Protein AF-A0A4S0JYZ8-F1 (afdb_monomer)

pLDDT: mean 95.12, std 3.18, range [72.81, 98.31]

Radius of gyration: 18.12 Å; Cα contacts (8 Å, |Δi|>4): 168; chains: 1; bounding box: 39×25×51 Å

Secondary structure (DSSP, 8-state):
--HHHHHHHHHHHHTT--EEEEEETTT--EEEEETT----HHHHHHHHHHHHH---EEEEETTEEEEEEEEPPPP-EEEES-SHHHHHHHHHHHHTT--EEEE---

Mean predicted aligned error: 3.91 Å

Sequence (106 aa):
MDPYALKMLNAERRARRAAILVTDVGDGRDRVVREGDNVAGDLGVAIAKAFRSGISGSVEAEGRTFFLNAHLPRPRLVVIGAVHISQALAPMARIAGYPVEIIDPR

Solvent-accessible surface area (backbone atoms only — not comparable to full-atom values): 6226 Å² total; per-residue (Å²): 133,59,72,66,50,53,51,52,52,52,51,34,56,74,70,54,37,46,36,30,44,40,29,38,68,86,81,65,53,69,45,72,46,50,78,86,62,90,54,74,69,62,50,24,56,52,50,55,48,28,68,74,69,54,54,58,48,78,45,80,31,96,93,40,50,31,36,38,46,47,45,65,54,80,72,67,45,78,41,81,48,83,44,75,66,48,64,62,45,51,60,55,36,49,75,73,70,31,58,72,48,77,47,56,98,122

Structure (mmCIF, N/CA/C/O backbone):
data_AF-A0A4S0JYZ8-F1
#
_entry.id   AF-A0A4S0JYZ8-F1
#
loop_
_atom_site.group_PDB
_atom_site.id
_atom_site.type_symbol
_atom_site.label_atom_id
_atom_site.label_alt_id
_atom_site.label_comp_id
_atom_site.label_asym_id
_atom_site.label_entity_id
_atom_site.label_seq_id
_atom_site.pdbx_PDB_ins_code
_atom_site.Cartn_x
_atom_site.Cartn_y
_atom_site.Cartn_z
_atom_site.occupancy
_atom_site.B_iso_or_equiv
_atom_site.auth_seq_id
_atom_site.auth_comp_id
_atom_site.auth_asym_id
_atom_site.auth_atom_id
_atom_site.pdbx_PDB_model_num
ATOM 1 N N . MET A 1 1 ? -2.868 -5.339 18.424 1.00 72.81 1 MET A N 1
ATOM 2 C CA . MET A 1 1 ? -3.212 -5.998 17.155 1.00 72.81 1 MET A CA 1
ATOM 3 C C . MET A 1 1 ? -3.646 -7.415 17.415 1.00 72.81 1 MET A C 1
ATOM 5 O O . MET A 1 1 ? -2.857 -8.192 17.946 1.00 72.81 1 MET A O 1
ATOM 9 N N . ASP A 1 2 ? -4.895 -7.719 17.081 1.00 85.94 2 ASP A N 1
ATOM 10 C CA . ASP A 1 2 ? -5.447 -9.072 17.148 1.00 85.94 2 ASP A CA 1
ATOM 11 C C . ASP A 1 2 ? -4.640 -10.037 16.238 1.00 85.94 2 ASP A C 1
ATOM 13 O O . ASP A 1 2 ? -4.362 -9.703 15.076 1.00 85.94 2 ASP A O 1
ATOM 17 N N . PRO A 1 3 ? -4.228 -11.233 16.720 1.00 90.56 3 PRO A N 1
ATOM 18 C CA . PRO A 1 3 ? -3.547 -12.240 15.903 1.00 90.56 3 PRO A CA 1
ATOM 19 C C . PRO A 1 3 ? -4.263 -12.599 14.594 1.00 90.56 3 PRO A C 1
ATOM 21 O O . PRO A 1 3 ? -3.594 -12.956 13.616 1.00 90.56 3 PRO A O 1
ATOM 24 N N . TYR A 1 4 ? -5.597 -12.525 14.548 1.00 92.00 4 TYR A N 1
ATOM 25 C CA . TYR A 1 4 ? -6.351 -12.770 13.318 1.00 92.00 4 TYR A CA 1
ATOM 26 C C . TYR A 1 4 ? -6.130 -11.653 12.287 1.00 92.00 4 TYR A C 1
ATOM 28 O O . TYR A 1 4 ? -5.750 -11.941 11.146 1.00 92.00 4 TYR A O 1
ATOM 36 N N . ALA A 1 5 ? -6.239 -10.388 12.704 1.00 92.50 5 ALA A N 1
ATOM 37 C CA . ALA A 1 5 ? -5.932 -9.227 11.864 1.00 92.50 5 ALA A CA 1
ATOM 38 C C . ALA A 1 5 ? -4.490 -9.275 11.325 1.00 92.50 5 ALA A C 1
ATOM 40 O O . ALA A 1 5 ? -4.258 -9.054 10.134 1.00 92.50 5 ALA A O 1
ATOM 41 N N . LEU A 1 6 ? -3.518 -9.662 12.162 1.00 94.12 6 LEU A N 1
ATOM 42 C CA . LEU A 1 6 ? -2.122 -9.815 11.740 1.00 94.12 6 LEU A CA 1
ATOM 43 C C . LEU A 1 6 ? -1.948 -10.898 10.660 1.00 94.12 6 LEU A C 1
ATOM 45 O O . LEU A 1 6 ? -1.200 -10.706 9.695 1.00 94.12 6 LEU A O 1
ATOM 49 N N . LYS A 1 7 ? -2.626 -12.045 10.798 1.00 96.31 7 LYS A N 1
ATOM 50 C CA . LYS A 1 7 ? -2.601 -13.117 9.787 1.00 96.31 7 LYS A CA 1
ATOM 51 C C . LYS A 1 7 ? -3.198 -12.648 8.463 1.00 96.31 7 LYS A C 1
ATOM 53 O O . LYS A 1 7 ? -2.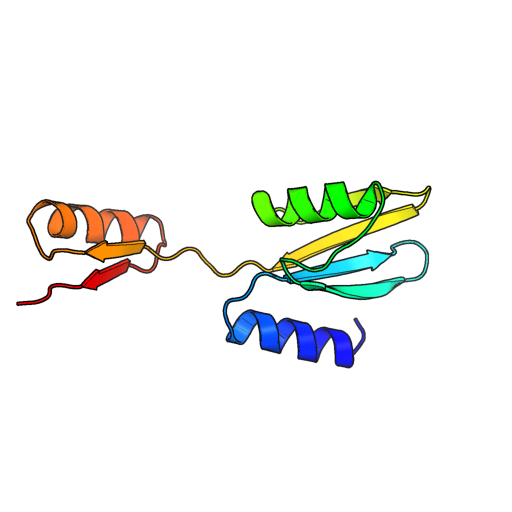580 -12.884 7.423 1.00 96.31 7 LYS A O 1
ATOM 58 N N . MET A 1 8 ? -4.341 -11.960 8.500 1.00 95.56 8 MET A N 1
ATOM 59 C CA . MET A 1 8 ? -4.962 -11.382 7.3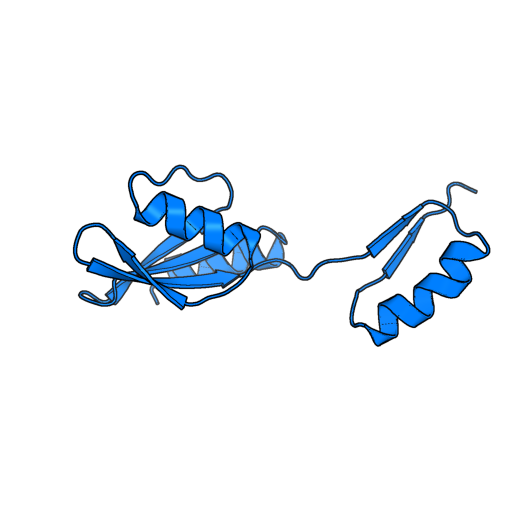05 1.00 95.56 8 MET A CA 1
ATOM 60 C C . MET A 1 8 ? -4.025 -10.388 6.623 1.00 95.56 8 MET A C 1
ATOM 62 O O . MET A 1 8 ? -3.732 -10.536 5.439 1.00 95.56 8 MET A O 1
ATOM 66 N N . LEU A 1 9 ? -3.477 -9.434 7.377 1.00 96.19 9 LEU A N 1
ATOM 67 C CA . LEU A 1 9 ? -2.581 -8.418 6.836 1.00 96.19 9 LEU A CA 1
ATOM 68 C C . LEU A 1 9 ? -1.339 -9.038 6.180 1.00 96.19 9 LEU A C 1
ATOM 70 O O . LEU A 1 9 ? -0.932 -8.641 5.089 1.00 96.19 9 LEU A O 1
ATOM 74 N N . ASN A 1 10 ? -0.744 -10.052 6.811 1.00 96.31 10 ASN A N 1
ATOM 75 C CA . ASN A 1 10 ? 0.397 -10.761 6.236 1.00 96.31 10 ASN A CA 1
ATOM 76 C C . ASN A 1 10 ? 0.030 -11.554 4.972 1.00 96.31 10 ASN A C 1
ATOM 78 O O . ASN A 1 10 ? 0.862 -11.655 4.068 1.00 96.31 10 ASN A O 1
ATOM 82 N N . ALA A 1 11 ? -1.188 -12.095 4.880 1.00 96.88 11 ALA A N 1
ATOM 83 C CA . ALA A 1 11 ? -1.674 -12.735 3.661 1.00 96.88 11 ALA A CA 1
ATOM 84 C C . ALA A 1 11 ? -1.799 -11.723 2.508 1.00 96.88 11 ALA A C 1
ATOM 86 O O . ALA A 1 11 ? -1.300 -11.995 1.415 1.00 96.88 11 ALA A O 1
ATOM 87 N N . GLU A 1 12 ? -2.360 -10.535 2.759 1.00 97.12 12 GLU A N 1
ATOM 88 C CA . GLU A 1 12 ? -2.457 -9.469 1.748 1.00 97.12 12 GLU A CA 1
ATOM 89 C C . GLU A 1 12 ? -1.072 -8.978 1.297 1.00 97.12 12 GLU A C 1
ATOM 91 O O . GLU A 1 12 ? -0.799 -8.891 0.097 1.00 97.12 12 GLU A O 1
ATOM 96 N N . ARG A 1 13 ? -0.140 -8.774 2.243 1.00 95.06 13 ARG A N 1
ATOM 97 C CA . ARG A 1 13 ? 1.249 -8.377 1.943 1.00 95.06 13 ARG A CA 1
ATOM 98 C C . ARG A 1 13 ? 1.966 -9.390 1.054 1.00 95.06 13 ARG A C 1
ATOM 100 O O . AR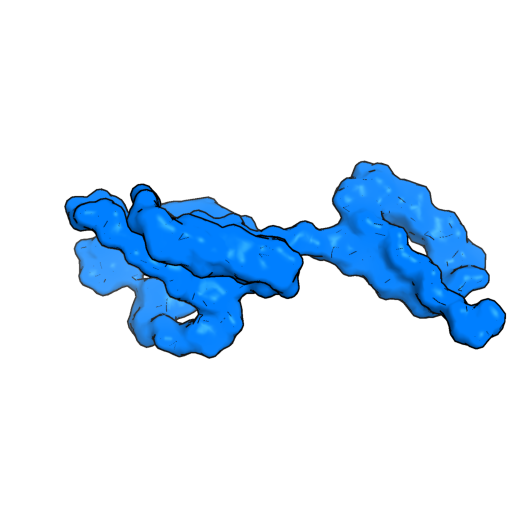G A 1 13 ? 2.631 -8.998 0.096 1.00 95.06 13 ARG A O 1
ATOM 107 N N . ARG A 1 14 ? 1.836 -10.688 1.353 1.00 95.81 14 ARG A N 1
ATOM 108 C CA . ARG A 1 14 ? 2.427 -11.766 0.537 1.00 95.81 14 ARG A CA 1
ATOM 109 C C . ARG A 1 14 ? 1.811 -11.825 -0.855 1.00 95.81 14 ARG A C 1
ATOM 111 O O . ARG A 1 14 ? 2.534 -12.021 -1.825 1.00 95.81 14 ARG A O 1
ATOM 118 N N . ALA A 1 15 ? 0.505 -11.598 -0.952 1.00 96.31 15 ALA A N 1
ATOM 119 C CA . ALA A 1 15 ? -0.210 -11.544 -2.219 1.00 96.31 15 ALA A CA 1
ATOM 120 C C . ALA A 1 15 ? -0.021 -10.223 -2.989 1.00 96.31 15 ALA A C 1
ATOM 122 O O . ALA A 1 15 ? -0.607 -10.059 -4.055 1.00 96.31 15 ALA A O 1
ATOM 123 N N . ARG A 1 16 ? 0.788 -9.286 -2.468 1.00 94.69 16 ARG A N 1
ATOM 124 C CA . ARG A 1 16 ? 1.004 -7.947 -3.035 1.00 94.69 16 ARG A CA 1
ATOM 125 C C . ARG A 1 16 ? -0.299 -7.167 -3.262 1.00 94.69 16 ARG A C 1
ATOM 127 O O . ARG A 1 16 ? -0.389 -6.412 -4.226 1.00 94.69 16 ARG A O 1
ATOM 134 N N . ARG A 1 17 ? -1.286 -7.327 -2.380 1.00 96.12 17 ARG A N 1
ATOM 135 C CA . ARG A 1 17 ? -2.530 -6.547 -2.400 1.00 96.12 17 ARG A CA 1
ATOM 136 C C . ARG A 1 17 ? -2.478 -5.457 -1.341 1.00 96.12 17 ARG A C 1
ATOM 138 O O . ARG A 1 17 ? -1.944 -5.683 -0.254 1.00 96.12 17 ARG A O 1
ATOM 145 N N . ALA A 1 18 ? -2.984 -4.275 -1.679 1.00 96.88 18 ALA A N 1
ATOM 146 C CA . ALA A 1 18 ? -3.041 -3.172 -0.737 1.00 96.88 18 ALA A CA 1
ATOM 147 C C . ALA A 1 18 ? -4.062 -3.475 0.366 1.00 96.88 18 ALA A C 1
ATOM 149 O O . ALA A 1 18 ? -5.173 -3.945 0.109 1.00 96.88 18 ALA A O 1
ATOM 150 N N . ALA A 1 19 ? -3.674 -3.188 1.604 1.00 97.81 19 ALA A N 1
ATOM 151 C CA . ALA A 1 19 ? -4.543 -3.297 2.764 1.00 97.81 19 ALA A CA 1
ATOM 152 C C . ALA A 1 19 ? -4.222 -2.183 3.762 1.00 97.81 19 ALA A C 1
ATOM 154 O O . ALA A 1 19 ? -3.078 -1.738 3.869 1.00 97.81 19 ALA A O 1
ATOM 155 N N . ILE A 1 20 ? -5.229 -1.746 4.507 1.00 98.12 20 ILE A N 1
ATOM 156 C CA . ILE A 1 20 ? -5.086 -0.776 5.590 1.00 98.12 20 ILE A CA 1
ATOM 157 C C . ILE A 1 20 ? -5.534 -1.455 6.877 1.00 98.12 20 ILE A C 1
ATOM 159 O O . ILE A 1 20 ? -6.639 -1.990 6.950 1.00 98.12 20 ILE A O 1
ATOM 163 N N . LEU A 1 21 ? -4.685 -1.431 7.901 1.00 97.56 21 LEU A N 1
ATOM 164 C CA . LEU A 1 21 ? -5.122 -1.742 9.255 1.00 97.56 21 LEU A CA 1
ATOM 165 C C . LEU A 1 21 ? -5.710 -0.466 9.856 1.00 97.56 21 LEU A C 1
ATOM 167 O O . LEU A 1 21 ? -4.998 0.519 10.049 1.00 97.56 21 LEU A O 1
ATOM 171 N N . VAL A 1 22 ? -7.011 -0.491 10.113 1.00 97.12 22 VAL A N 1
ATOM 172 C CA . VAL A 1 22 ? -7.746 0.605 10.738 1.00 97.12 22 VAL A CA 1
ATOM 173 C C . VAL A 1 22 ? -7.844 0.303 12.222 1.00 97.12 22 VAL A C 1
ATOM 175 O O . VAL A 1 22 ? -8.392 -0.735 12.588 1.00 97.12 22 VAL A O 1
ATOM 178 N N . THR A 1 23 ? -7.332 1.197 13.058 1.00 96.81 23 THR A N 1
ATOM 179 C CA . THR A 1 23 ? -7.420 1.096 14.518 1.00 96.81 23 THR A CA 1
ATOM 180 C C . THR A 1 23 ? -8.256 2.253 15.049 1.00 96.81 23 THR A C 1
ATOM 182 O O . THR A 1 23 ? -7.918 3.407 14.797 1.00 96.81 23 THR A O 1
ATOM 185 N N . ASP A 1 24 ? -9.335 1.960 15.773 1.00 95.62 24 ASP A N 1
ATOM 186 C CA . ASP A 1 24 ? -10.037 2.960 16.585 1.00 95.62 24 ASP A CA 1
ATOM 187 C C . ASP A 1 24 ? -9.140 3.286 17.786 1.00 95.62 24 ASP A C 1
ATOM 189 O O . ASP A 1 24 ? -8.769 2.404 18.563 1.00 95.62 24 ASP A O 1
ATOM 193 N N . VAL A 1 25 ? -8.714 4.542 17.902 1.00 95.69 25 VAL A N 1
ATOM 194 C CA . VAL A 1 25 ? -7.771 4.962 18.949 1.00 95.69 25 VAL A CA 1
ATOM 195 C C . VAL A 1 25 ? -8.461 5.029 20.314 1.00 95.69 25 VAL A C 1
ATOM 197 O O . VAL A 1 25 ? -7.793 4.90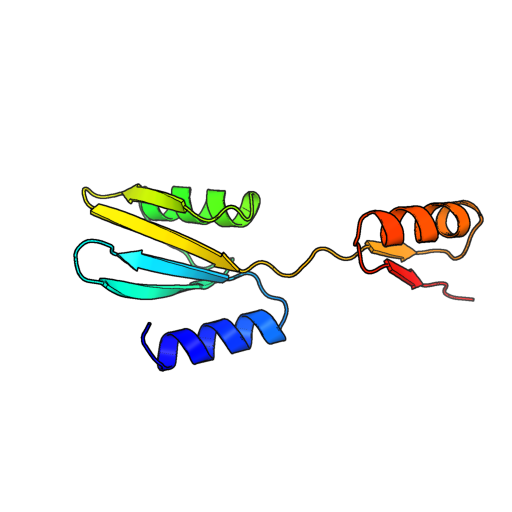6 21.338 1.00 95.69 25 VAL A O 1
ATOM 200 N N . GLY A 1 26 ? -9.788 5.190 20.342 1.00 93.56 26 GLY A N 1
ATOM 201 C CA . GLY A 1 26 ? -10.558 5.318 21.575 1.00 93.56 26 GLY A CA 1
ATOM 202 C C . GLY A 1 26 ? -10.711 4.001 22.333 1.00 93.56 26 GLY A C 1
ATOM 203 O O . GLY A 1 26 ? -10.597 3.990 23.557 1.00 93.56 26 GLY A O 1
ATOM 204 N N . ASP A 1 27 ? -10.952 2.892 21.625 1.00 92.19 27 ASP A N 1
ATOM 205 C CA . ASP A 1 27 ? -11.156 1.572 22.245 1.00 92.19 27 ASP A CA 1
ATOM 206 C C . ASP A 1 27 ? -10.117 0.506 21.850 1.00 92.19 27 ASP A C 1
ATOM 208 O O . ASP A 1 27 ? -10.132 -0.606 22.382 1.00 92.19 27 ASP A O 1
ATOM 212 N N . GLY A 1 28 ? -9.186 0.844 20.954 1.00 90.94 28 GLY A N 1
ATOM 213 C CA . GLY A 1 28 ? -8.089 -0.022 20.526 1.00 90.94 28 GLY A CA 1
ATOM 214 C C . GLY A 1 28 ? -8.504 -1.163 19.598 1.00 90.94 28 GLY A C 1
ATOM 215 O O . GLY A 1 28 ? -7.655 -1.994 19.258 1.00 90.94 28 GLY A O 1
ATOM 216 N N . ARG A 1 29 ? -9.776 -1.239 19.180 1.00 92.25 29 ARG A N 1
ATOM 217 C CA . ARG A 1 29 ? -10.222 -2.250 18.217 1.00 92.25 29 ARG A CA 1
ATOM 218 C C . ARG A 1 29 ? -9.594 -1.986 16.861 1.00 92.25 29 ARG A C 1
ATOM 220 O O . ARG A 1 29 ? -9.530 -0.848 16.396 1.00 92.25 29 ARG A O 1
ATOM 227 N N . ASP A 1 30 ? -9.179 -3.057 16.197 1.00 93.75 30 ASP A N 1
ATOM 228 C CA . ASP A 1 30 ? -8.633 -2.980 14.856 1.00 93.75 30 ASP A CA 1
ATOM 229 C C . ASP A 1 30 ? -9.315 -3.929 13.874 1.00 93.75 30 ASP A C 1
ATOM 231 O O . ASP A 1 30 ? -9.926 -4.936 14.231 1.00 93.75 30 ASP A O 1
ATOM 235 N N . ARG A 1 31 ? -9.260 -3.547 12.598 1.00 95.19 31 ARG A N 1
ATOM 236 C CA . ARG A 1 31 ? -9.723 -4.365 11.478 1.00 95.19 31 ARG A CA 1
ATOM 237 C C . ARG A 1 31 ? -8.878 -4.100 10.245 1.00 95.19 31 ARG A C 1
ATOM 239 O O . ARG A 1 31 ? -8.406 -2.985 10.025 1.00 95.19 31 ARG A O 1
ATOM 246 N N . VAL A 1 32 ? -8.719 -5.123 9.415 1.00 97.19 32 VAL A N 1
ATOM 247 C CA . VAL A 1 32 ? -8.087 -4.984 8.102 1.00 97.19 32 VAL A CA 1
ATOM 248 C C . VAL A 1 32 ? -9.158 -4.616 7.083 1.00 97.19 32 VAL A C 1
ATOM 250 O O . VAL A 1 32 ? -10.163 -5.312 6.974 1.00 97.19 32 VAL A O 1
ATOM 253 N N . VAL A 1 33 ? -8.925 -3.542 6.338 1.00 97.56 33 VAL A N 1
ATOM 254 C CA . VAL A 1 33 ? -9.727 -3.130 5.183 1.00 97.56 33 VAL A CA 1
ATOM 255 C C . VAL A 1 33 ? -8.895 -3.362 3.930 1.00 97.56 33 VAL A C 1
ATOM 257 O O . VAL A 1 33 ? -7.740 -2.931 3.859 1.00 97.56 33 VAL A O 1
ATOM 260 N N . ARG A 1 34 ? -9.452 -4.073 2.951 1.00 97.06 34 ARG A N 1
ATOM 261 C CA . ARG A 1 34 ? -8.814 -4.332 1.658 1.00 97.06 34 ARG A CA 1
ATOM 262 C C . ARG A 1 34 ? -9.182 -3.250 0.657 1.00 97.06 34 ARG A C 1
ATOM 264 O O . ARG A 1 34 ? -10.231 -2.616 0.747 1.00 97.06 34 ARG A O 1
ATOM 271 N N . GLU A 1 35 ? -8.314 -3.059 -0.325 1.00 92.50 35 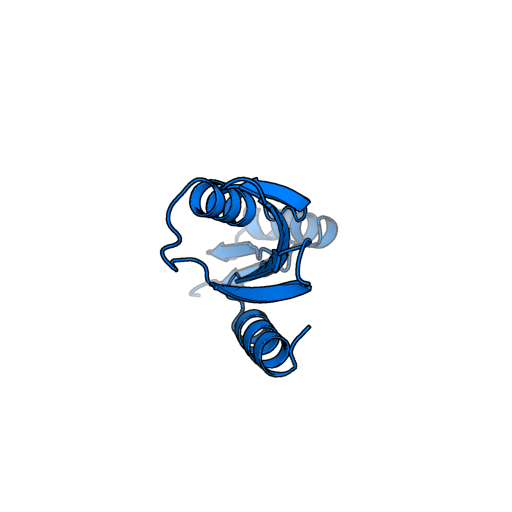GLU A N 1
ATOM 272 C CA . GLU A 1 35 ? -8.647 -2.222 -1.471 1.00 92.50 35 GLU A CA 1
ATOM 273 C C . GLU A 1 35 ? -9.856 -2.817 -2.215 1.00 92.50 35 GLU A C 1
ATOM 275 O O . GLU A 1 35 ? -9.837 -3.982 -2.611 1.00 92.50 35 GLU A O 1
ATOM 280 N N . GLY A 1 36 ? -10.921 -2.023 -2.360 1.00 90.44 36 GLY A N 1
ATOM 281 C CA . GLY A 1 36 ? -12.199 -2.449 -2.942 1.00 90.44 36 GLY A CA 1
ATOM 282 C C . GLY A 1 36 ? -13.289 -2.810 -1.925 1.00 90.44 36 GLY A C 1
ATOM 283 O O . GLY A 1 36 ? -14.451 -2.906 -2.316 1.00 90.44 36 GLY A O 1
ATOM 284 N N . ASP A 1 37 ? -12.961 -2.949 -0.635 1.00 95.06 37 ASP A N 1
ATOM 285 C CA . ASP A 1 37 ? -13.981 -3.087 0.408 1.00 95.06 37 ASP A CA 1
ATOM 286 C C . ASP A 1 37 ? -14.789 -1.787 0.522 1.00 95.06 37 ASP A C 1
ATOM 288 O O . ASP A 1 37 ? -14.233 -0.685 0.567 1.00 95.06 37 ASP A O 1
ATOM 292 N N . ASN A 1 38 ? -16.115 -1.905 0.600 1.00 93.25 38 ASN A N 1
ATOM 293 C CA . ASN A 1 38 ? -16.975 -0.742 0.766 1.00 93.25 38 ASN A CA 1
ATOM 294 C C . ASN A 1 38 ? -17.065 -0.352 2.248 1.00 93.25 38 ASN A C 1
ATOM 296 O O . ASN A 1 38 ? -17.638 -1.083 3.058 1.00 93.25 38 ASN A O 1
ATOM 300 N N . VAL A 1 39 ? -16.528 0.818 2.591 1.00 94.75 39 VAL A N 1
ATOM 301 C CA . VAL A 1 39 ? -16.685 1.446 3.908 1.00 94.75 39 VAL A CA 1
ATOM 302 C C . VAL A 1 39 ? -17.458 2.743 3.709 1.00 94.75 39 VAL A C 1
ATOM 304 O O . VAL A 1 39 ? -17.058 3.585 2.911 1.00 94.75 39 VAL A O 1
ATOM 307 N N . ALA A 1 40 ? -18.584 2.883 4.404 1.00 93.50 40 ALA A N 1
ATOM 308 C CA . ALA A 1 40 ? -19.430 4.066 4.312 1.00 93.50 40 ALA A CA 1
ATOM 309 C C . ALA A 1 40 ? -18.874 5.240 5.140 1.00 93.50 40 ALA A C 1
ATOM 311 O O . ALA A 1 40 ? -17.964 5.071 5.954 1.00 93.50 40 ALA A O 1
ATOM 312 N N . GLY A 1 41 ? -19.458 6.420 4.930 1.00 94.69 41 GLY A N 1
ATOM 313 C CA . GLY A 1 41 ? -19.188 7.611 5.734 1.00 94.69 41 GLY A CA 1
ATOM 314 C C . GLY A 1 41 ? -17.815 8.241 5.495 1.00 94.69 41 GLY A C 1
ATOM 315 O O . GLY A 1 41 ? -17.076 7.885 4.571 1.00 94.69 41 GLY A O 1
ATOM 316 N N . ASP A 1 42 ? -17.472 9.191 6.362 1.00 95.62 42 ASP A N 1
ATOM 317 C CA . ASP A 1 42 ? -16.228 9.967 6.283 1.00 95.62 42 ASP A CA 1
ATOM 318 C C . ASP A 1 42 ? -14.987 9.077 6.416 1.00 95.62 42 ASP A C 1
ATOM 320 O O . ASP A 1 42 ? -13.959 9.312 5.770 1.00 95.62 42 ASP A O 1
ATOM 324 N N . LEU A 1 43 ? -15.103 7.993 7.192 1.00 96.31 43 LEU A N 1
ATOM 325 C CA . LEU A 1 43 ? -14.042 7.005 7.339 1.00 96.31 43 LEU A CA 1
ATOM 326 C C . LEU A 1 43 ? -13.724 6.325 6.001 1.00 96.31 43 LEU A C 1
ATOM 328 O O . LEU A 1 43 ? -12.554 6.133 5.673 1.00 96.31 43 LEU A O 1
ATOM 332 N N . GLY A 1 44 ? -14.742 6.008 5.197 1.00 96.81 44 GLY A N 1
ATOM 333 C CA . GLY A 1 44 ? -14.564 5.456 3.854 1.00 96.81 44 GLY A CA 1
ATOM 334 C C . GLY A 1 44 ? -13.791 6.387 2.922 1.00 96.81 44 GLY A C 1
ATOM 335 O O . GLY A 1 44 ? -12.871 5.955 2.223 1.00 96.81 44 GLY A O 1
ATOM 336 N N . VAL A 1 45 ? -14.096 7.687 2.962 1.00 96.25 45 VAL A N 1
ATOM 337 C CA . VAL A 1 45 ? -13.391 8.711 2.172 1.00 96.25 45 VAL A CA 1
ATOM 338 C C . VAL A 1 45 ? -11.922 8.813 2.594 1.00 96.25 45 VAL A C 1
ATOM 340 O O . VAL A 1 45 ? -11.028 8.856 1.740 1.00 96.25 45 VAL A O 1
ATOM 343 N N . ALA A 1 46 ? -11.660 8.808 3.903 1.00 97.00 46 ALA A N 1
ATOM 344 C CA . ALA A 1 46 ? -10.312 8.832 4.459 1.00 97.00 46 ALA A CA 1
ATOM 345 C C . ALA A 1 46 ? -9.499 7.580 4.082 1.00 97.00 46 ALA A C 1
ATOM 347 O O . ALA A 1 46 ? -8.359 7.701 3.630 1.00 97.00 46 ALA A O 1
ATOM 348 N N . ILE A 1 47 ? -10.104 6.393 4.179 1.00 97.75 47 ILE A N 1
ATOM 349 C CA . ILE A 1 47 ? -9.508 5.117 3.755 1.00 97.75 47 ILE A CA 1
ATOM 350 C C . ILE A 1 47 ? -9.175 5.148 2.260 1.00 97.75 47 ILE A C 1
ATOM 352 O O . ILE A 1 47 ? -8.051 4.831 1.873 1.00 97.75 47 ILE A O 1
ATOM 356 N N . ALA A 1 48 ? -10.103 5.598 1.411 1.00 96.75 48 ALA A N 1
ATOM 357 C CA . ALA A 1 48 ? -9.867 5.704 -0.027 1.00 96.75 48 ALA A CA 1
ATOM 358 C C . ALA A 1 48 ? -8.714 6.671 -0.351 1.00 96.75 48 ALA A C 1
ATOM 360 O O . ALA A 1 48 ? -7.918 6.420 -1.258 1.00 96.75 48 ALA A O 1
ATOM 361 N N . LYS A 1 49 ? -8.592 7.779 0.393 1.00 96.50 49 LYS A N 1
ATOM 362 C CA . LYS A 1 49 ? -7.457 8.705 0.272 1.00 96.50 49 LYS A CA 1
ATOM 363 C C . LYS A 1 49 ? -6.141 8.038 0.679 1.00 96.50 49 LYS A C 1
ATOM 365 O O . LYS A 1 49 ? -5.162 8.188 -0.049 1.00 96.50 49 LYS A O 1
ATOM 370 N N . ALA A 1 50 ? -6.126 7.299 1.787 1.00 97.25 50 ALA A N 1
ATOM 371 C CA . ALA A 1 50 ? -4.949 6.576 2.264 1.00 97.25 50 ALA A CA 1
ATOM 372 C C . ALA A 1 50 ? -4.502 5.473 1.287 1.00 97.25 50 ALA A C 1
ATOM 374 O O . ALA A 1 50 ? -3.304 5.317 1.064 1.00 97.25 50 ALA A O 1
ATOM 375 N N . PHE A 1 51 ? -5.434 4.778 0.623 1.00 96.94 51 PHE A N 1
ATOM 376 C CA . PHE A 1 51 ? -5.096 3.842 -0.457 1.00 96.94 51 PHE A CA 1
ATOM 377 C C . PHE A 1 51 ? -4.432 4.533 -1.653 1.00 96.94 51 PHE A C 1
ATOM 379 O O . PHE A 1 51 ? -3.479 4.002 -2.209 1.00 96.94 51 PHE A O 1
ATOM 386 N N . ARG A 1 52 ? -4.877 5.735 -2.039 1.00 94.31 52 ARG A N 1
ATOM 387 C CA . ARG A 1 52 ? -4.260 6.465 -3.161 1.00 94.31 52 ARG A CA 1
ATOM 388 C C . ARG A 1 52 ? -2.887 7.040 -2.826 1.00 94.31 52 ARG A C 1
ATOM 390 O O . ARG A 1 52 ? -2.016 7.062 -3.689 1.00 94.31 52 ARG A O 1
ATOM 397 N N . SER A 1 53 ? -2.704 7.560 -1.613 1.00 94.94 53 SER A N 1
ATOM 398 C CA . SER A 1 53 ? -1.453 8.220 -1.217 1.00 94.94 53 SER A CA 1
ATOM 399 C C . SER A 1 53 ? -0.407 7.255 -0.663 1.00 94.94 53 SER A C 1
ATOM 401 O O . SER A 1 53 ? 0.783 7.556 -0.708 1.00 94.94 53 SER A O 1
ATOM 403 N N . GLY A 1 54 ? -0.840 6.127 -0.101 1.00 95.31 54 GLY A N 1
ATOM 404 C CA . GLY A 1 54 ? 0.007 5.220 0.667 1.00 95.31 54 GLY A CA 1
ATOM 405 C C . GLY A 1 54 ? 0.507 5.795 1.995 1.00 95.31 54 GLY A C 1
ATOM 406 O O . GLY A 1 54 ? 1.440 5.248 2.577 1.00 95.31 54 GLY A O 1
ATOM 407 N N . ILE A 1 55 ? -0.082 6.898 2.468 1.00 95.50 55 ILE A N 1
ATOM 408 C CA . ILE A 1 55 ? 0.346 7.595 3.686 1.00 95.50 55 ILE A CA 1
ATOM 409 C C . ILE A 1 55 ? -0.492 7.114 4.871 1.00 95.50 55 ILE A C 1
ATOM 411 O O . ILE A 1 55 ? -1.716 7.246 4.861 1.00 95.50 55 ILE A O 1
ATOM 415 N N . SER A 1 56 ? 0.183 6.606 5.903 1.00 97.75 56 SER A N 1
ATOM 416 C CA . SER A 1 56 ? -0.430 6.300 7.199 1.00 97.75 56 SER A CA 1
ATOM 417 C C . SER A 1 56 ? -0.668 7.569 8.019 1.00 97.75 56 SER A C 1
ATOM 419 O O . SER A 1 56 ? 0.117 8.516 7.946 1.00 97.75 56 SER A O 1
ATOM 421 N N . GLY A 1 57 ? -1.711 7.581 8.846 1.00 97.69 57 GLY A N 1
ATOM 422 C CA . GLY A 1 57 ? -1.990 8.718 9.722 1.00 97.69 57 GLY A CA 1
ATOM 423 C C . GLY A 1 57 ? -3.305 8.614 10.484 1.00 97.69 57 GLY A C 1
ATOM 424 O O . GLY A 1 57 ? -4.108 7.714 10.241 1.00 97.69 57 GLY A O 1
ATOM 425 N N . SER A 1 58 ? -3.512 9.551 11.408 1.00 97.69 58 SER A N 1
ATOM 426 C CA . SER A 1 58 ? -4.759 9.680 12.167 1.00 97.69 58 SER A CA 1
ATOM 427 C C . SER A 1 58 ? -5.794 10.501 11.401 1.00 97.69 58 SER A C 1
ATOM 429 O O . SER A 1 58 ? -5.451 11.497 10.761 1.00 97.69 58 SER A O 1
ATOM 431 N N . VAL A 1 59 ? -7.058 10.099 11.488 1.00 97.44 59 VAL A N 1
ATOM 432 C CA . VAL A 1 59 ? -8.203 10.780 10.879 1.00 97.44 59 VAL A CA 1
ATOM 433 C C . VAL A 1 59 ? -9.367 10.823 11.863 1.00 97.44 59 VAL A C 1
ATOM 435 O O . VAL A 1 59 ? -9.589 9.866 12.600 1.00 97.44 59 VAL A O 1
ATOM 438 N N . GLU A 1 60 ? -10.114 11.920 11.859 1.00 96.69 60 GLU A N 1
ATOM 439 C CA . GLU A 1 60 ? -11.388 12.026 12.572 1.00 96.69 60 GLU A CA 1
ATOM 440 C C . GLU A 1 60 ? -12.518 11.610 11.631 1.00 96.69 60 GLU A C 1
ATOM 442 O O . GLU A 1 60 ? -12.610 12.114 10.509 1.00 96.69 60 GLU A O 1
ATOM 447 N N . ALA A 1 61 ? -13.373 10.698 12.076 1.00 94.69 61 ALA A N 1
ATOM 448 C CA . ALA A 1 61 ? -14.576 10.300 11.360 1.00 94.69 61 ALA A CA 1
ATOM 449 C C . ALA A 1 61 ? -15.661 9.916 12.364 1.00 94.69 61 ALA A C 1
ATOM 451 O O . ALA A 1 61 ? -15.384 9.231 13.344 1.00 94.69 61 ALA A O 1
ATOM 452 N N . GLU A 1 62 ? -16.899 10.351 12.127 1.00 90.75 62 GLU A N 1
ATOM 453 C CA . GLU A 1 62 ? -18.053 9.964 12.959 1.00 90.75 62 GLU A CA 1
ATOM 454 C C . GLU A 1 62 ? -17.855 10.264 14.466 1.00 90.75 62 GLU A C 1
ATOM 456 O O . GLU A 1 62 ? -18.340 9.542 15.337 1.00 90.75 62 GLU A O 1
ATOM 461 N N . GLY A 1 63 ? -17.115 11.335 14.784 1.00 92.06 63 GLY A N 1
ATOM 462 C CA . GLY A 1 63 ? -16.803 11.732 16.163 1.00 92.06 63 GLY A CA 1
ATOM 463 C C . GLY A 1 63 ? -15.770 10.846 16.867 1.00 92.06 63 GLY A C 1
ATOM 464 O O . GLY A 1 63 ? -15.692 10.876 18.095 1.00 92.06 63 GLY A O 1
ATOM 465 N N . ARG A 1 64 ? -15.004 10.045 16.116 1.00 94.81 64 ARG A N 1
ATOM 466 C CA . ARG A 1 64 ? -13.927 9.194 16.630 1.00 94.81 64 ARG A CA 1
ATOM 467 C C . ARG A 1 64 ? -12.632 9.383 15.851 1.00 94.81 64 ARG A C 1
ATOM 469 O O . ARG A 1 64 ? -12.641 9.579 14.635 1.00 94.81 64 ARG A O 1
ATOM 476 N N . THR A 1 65 ? -11.522 9.179 16.549 1.00 97.31 65 THR A N 1
ATOM 477 C CA . THR A 1 65 ? -10.187 9.161 15.958 1.00 97.31 65 THR A CA 1
ATOM 478 C C . THR A 1 65 ? -9.811 7.746 15.524 1.00 97.31 65 THR A C 1
ATOM 480 O O . THR A 1 65 ? -9.726 6.829 16.343 1.00 97.31 65 THR A O 1
ATOM 483 N N . PHE A 1 66 ? -9.494 7.577 14.245 1.00 97.81 66 PHE A N 1
ATOM 484 C CA . PHE A 1 66 ? -8.962 6.336 13.692 1.00 97.81 66 PHE A CA 1
ATOM 485 C C . PHE A 1 66 ? -7.521 6.529 13.234 1.00 97.81 66 PHE A C 1
ATOM 487 O O . PHE A 1 66 ? -7.204 7.506 12.560 1.00 97.81 66 PHE A O 1
ATOM 494 N N . PHE A 1 67 ? -6.647 5.571 13.532 1.00 97.88 67 PHE A N 1
ATOM 495 C CA . PHE A 1 67 ? -5.335 5.479 12.904 1.00 97.88 67 PHE A CA 1
ATOM 496 C C . PHE A 1 67 ? -5.404 4.539 11.700 1.00 97.88 67 PHE A C 1
ATOM 498 O O . PHE A 1 67 ? -5.784 3.373 11.821 1.00 97.88 67 PHE A O 1
ATOM 505 N N . LEU A 1 68 ? -5.032 5.052 10.531 1.00 98.31 68 LEU A N 1
ATOM 506 C CA . LEU A 1 68 ? -4.953 4.302 9.285 1.00 98.31 68 LEU A CA 1
ATOM 507 C C . LEU A 1 68 ? -3.500 3.892 9.055 1.00 98.31 68 LEU A C 1
ATOM 509 O O . LEU A 1 68 ? -2.665 4.732 8.718 1.00 98.31 68 LEU A O 1
ATOM 513 N N . ASN A 1 69 ? -3.187 2.608 9.219 1.00 97.75 69 ASN A N 1
ATOM 514 C CA . ASN A 1 69 ? -1.869 2.069 8.901 1.00 97.75 69 ASN A CA 1
ATOM 515 C C . ASN A 1 69 ? -1.880 1.440 7.503 1.00 97.75 69 ASN A C 1
ATOM 517 O O . ASN A 1 69 ? -2.404 0.340 7.303 1.00 97.75 69 ASN A O 1
ATOM 521 N N . ALA A 1 70 ? -1.343 2.168 6.527 1.00 97.69 70 ALA A N 1
ATOM 522 C CA . ALA A 1 70 ? -1.364 1.788 5.126 1.00 97.69 70 ALA A CA 1
ATOM 523 C C . ALA A 1 70 ? -0.238 0.804 4.777 1.00 97.69 70 ALA A C 1
ATOM 525 O O . ALA A 1 70 ? 0.948 1.071 4.974 1.00 97.69 70 ALA A O 1
ATOM 526 N N . HIS A 1 71 ? -0.613 -0.337 4.200 1.00 96.81 71 HIS A N 1
ATOM 527 C CA . HIS A 1 71 ? 0.307 -1.373 3.745 1.00 96.81 71 HIS A CA 1
ATOM 528 C C . HIS A 1 71 ? 0.107 -1.633 2.253 1.00 96.81 71 HIS A C 1
ATOM 530 O O . HIS A 1 71 ? -0.676 -2.491 1.844 1.00 96.81 71 HIS A O 1
ATOM 536 N N . LEU A 1 72 ? 0.844 -0.885 1.432 1.00 95.25 72 LEU A N 1
ATOM 537 C CA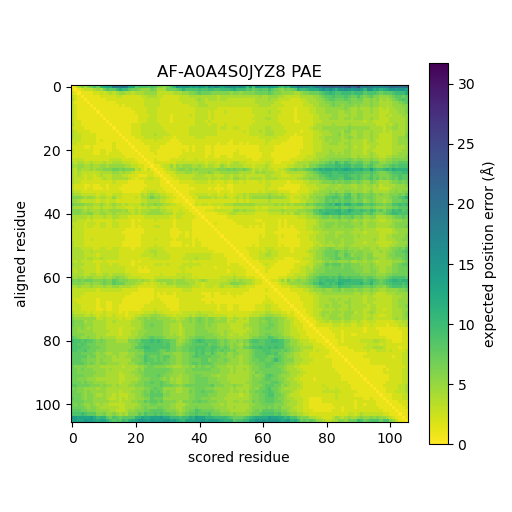 . LEU A 1 72 ? 0.798 -1.013 -0.019 1.00 95.25 72 LEU A CA 1
ATOM 538 C C . LEU A 1 72 ? 1.966 -1.862 -0.535 1.00 95.25 72 LEU A C 1
ATOM 540 O O . LEU A 1 72 ? 3.074 -1.811 0.017 1.00 95.25 72 LEU A O 1
ATOM 544 N N . PRO A 1 73 ? 1.761 -2.641 -1.611 1.00 92.81 73 PRO A N 1
ATOM 545 C CA . PRO A 1 73 ? 2.866 -3.292 -2.291 1.00 92.81 73 PRO A CA 1
ATOM 546 C C . PRO A 1 73 ? 3.830 -2.234 -2.832 1.00 92.81 73 PRO A C 1
ATOM 548 O O . PRO A 1 73 ? 3.419 -1.231 -3.411 1.00 92.81 73 PRO A O 1
ATOM 551 N N . ARG A 1 74 ? 5.138 -2.484 -2.702 1.00 88.19 74 ARG A N 1
ATOM 552 C CA . ARG A 1 74 ? 6.139 -1.616 -3.3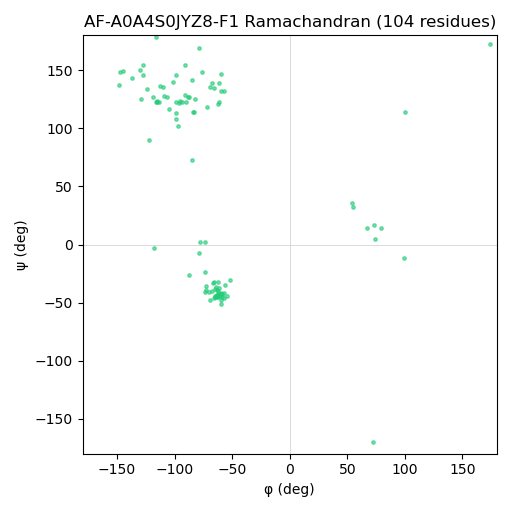34 1.00 88.19 74 ARG A CA 1
ATOM 553 C C . ARG A 1 74 ? 5.884 -1.558 -4.848 1.00 88.19 74 ARG A C 1
ATOM 555 O O . ARG A 1 74 ? 5.729 -2.637 -5.448 1.00 88.19 74 ARG A O 1
ATOM 562 N N . PRO A 1 75 ? 5.874 -0.359 -5.457 1.00 90.31 75 PRO A N 1
ATOM 563 C CA . PRO A 1 75 ? 5.725 -0.221 -6.899 1.00 90.31 75 PRO A CA 1
ATOM 564 C C . PRO A 1 75 ? 6.865 -0.948 -7.618 1.00 90.31 75 PRO A C 1
ATOM 566 O O . PRO A 1 75 ? 7.983 -1.043 -7.107 1.00 90.31 75 PRO A O 1
ATOM 569 N N . ARG A 1 76 ? 6.563 -1.501 -8.792 1.00 93.38 76 ARG A N 1
ATOM 570 C CA . ARG A 1 76 ? 7.515 -2.197 -9.667 1.00 93.38 76 ARG A CA 1
ATOM 571 C C . ARG A 1 76 ? 7.418 -1.593 -11.059 1.00 93.38 76 ARG A C 1
ATOM 573 O O . ARG A 1 76 ? 6.330 -1.211 -11.478 1.00 93.38 76 ARG A O 1
ATOM 580 N N . LEU A 1 77 ? 8.541 -1.540 -11.761 1.00 96.25 77 LEU A N 1
ATOM 581 C CA . LEU A 1 77 ? 8.594 -1.119 -13.155 1.00 96.25 77 LEU A CA 1
ATOM 582 C C . LEU A 1 77 ? 8.642 -2.364 -14.036 1.00 96.25 77 LEU A C 1
ATOM 584 O O . LEU A 1 77 ? 9.618 -3.108 -13.998 1.00 96.25 77 LEU A O 1
ATOM 588 N N . VAL A 1 78 ? 7.583 -2.586 -14.810 1.00 96.25 78 VAL A N 1
ATOM 589 C CA . VAL A 1 78 ? 7.535 -3.627 -15.841 1.00 96.25 78 VAL A CA 1
ATOM 590 C C . VAL A 1 78 ? 7.665 -2.931 -17.188 1.00 96.25 78 VAL A C 1
ATOM 592 O O . VAL A 1 78 ? 6.833 -2.095 -17.534 1.00 96.25 78 VAL A O 1
ATOM 595 N N . VAL A 1 79 ? 8.735 -3.233 -17.916 1.00 96.62 79 VAL A N 1
ATOM 596 C CA . VAL A 1 79 ? 9.092 -2.576 -19.175 1.00 96.62 79 VAL A CA 1
ATOM 597 C C . VAL A 1 79 ? 8.973 -3.590 -20.303 1.00 96.62 79 VAL A C 1
ATOM 599 O O . VAL A 1 79 ? 9.618 -4.633 -20.261 1.00 96.62 79 VAL A O 1
ATOM 602 N N . ILE A 1 80 ? 8.158 -3.288 -21.312 1.00 96.69 80 ILE A N 1
ATOM 603 C CA . ILE A 1 80 ? 7.977 -4.160 -22.477 1.00 96.69 80 ILE A CA 1
ATOM 604 C C . ILE A 1 80 ? 8.849 -3.647 -23.626 1.00 96.69 80 ILE A C 1
ATOM 606 O O . ILE A 1 80 ? 8.718 -2.497 -24.043 1.00 96.69 80 ILE A O 1
ATOM 610 N N . GLY A 1 81 ? 9.726 -4.516 -24.127 1.00 95.81 81 GLY A N 1
ATOM 611 C CA . GLY A 1 81 ? 10.719 -4.239 -25.161 1.00 95.81 81 GLY A CA 1
ATOM 612 C C . GLY A 1 81 ? 12.113 -4.007 -24.579 1.00 95.81 81 GLY A C 1
ATOM 613 O O . GLY A 1 81 ? 12.356 -3.003 -23.909 1.00 95.81 81 GLY A O 1
ATOM 614 N N . ALA A 1 82 ? 13.046 -4.913 -24.884 1.00 95.12 82 ALA A N 1
ATOM 615 C CA . ALA A 1 82 ? 14.462 -4.795 -24.548 1.00 95.12 82 ALA A CA 1
ATOM 616 C C . ALA A 1 82 ? 15.195 -3.975 -25.624 1.00 95.12 82 ALA A C 1
ATOM 618 O O . ALA A 1 82 ? 1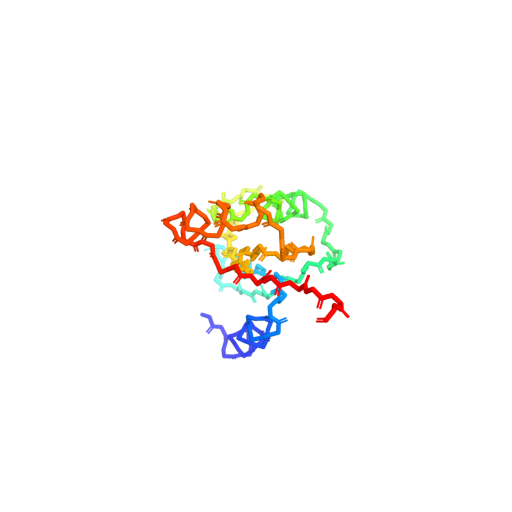5.939 -4.497 -26.456 1.00 95.12 82 ALA A O 1
ATOM 619 N N . VAL A 1 83 ? 14.940 -2.665 -25.626 1.00 96.06 83 VAL A N 1
ATOM 620 C CA . VAL A 1 83 ? 15.491 -1.688 -26.580 1.00 96.06 83 VAL A CA 1
ATOM 621 C C . VAL A 1 83 ? 16.381 -0.648 -25.885 1.00 96.06 83 VAL A C 1
ATOM 623 O O . VAL A 1 83 ? 16.530 -0.632 -24.664 1.00 96.06 83 VAL A O 1
ATOM 626 N N . HIS A 1 84 ? 16.970 0.272 -26.650 1.00 96.56 84 HIS A N 1
ATOM 627 C CA . HIS A 1 84 ? 17.906 1.275 -26.121 1.00 96.56 84 HIS A CA 1
ATOM 628 C C . HIS A 1 84 ? 17.324 2.132 -24.977 1.00 96.56 84 HIS A C 1
ATOM 630 O O . HIS A 1 84 ? 18.028 2.444 -24.018 1.00 96.56 84 HIS A O 1
ATOM 636 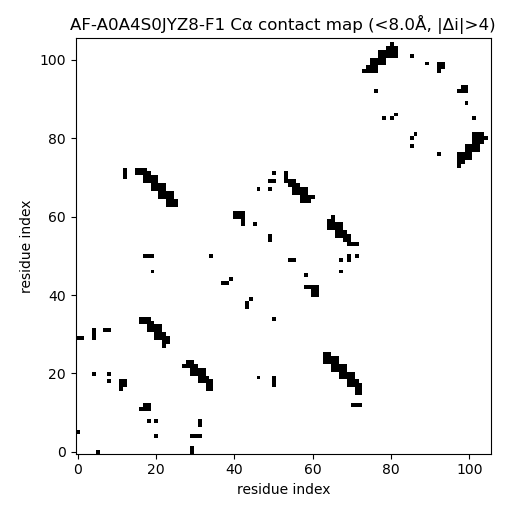N N . ILE A 1 85 ? 16.025 2.458 -25.017 1.00 96.25 85 ILE A N 1
ATOM 637 C CA . ILE A 1 85 ? 15.358 3.200 -23.931 1.00 96.25 85 ILE A CA 1
ATOM 638 C C . ILE A 1 85 ? 15.314 2.369 -22.642 1.00 96.25 85 ILE A C 1
ATOM 640 O O . ILE A 1 85 ? 15.657 2.880 -21.576 1.00 96.25 85 ILE A O 1
ATOM 644 N N . SER A 1 86 ? 14.941 1.086 -22.714 1.00 96.38 86 SER A N 1
ATOM 645 C CA . SER A 1 86 ? 14.883 0.226 -21.525 1.00 96.38 86 SER A CA 1
ATOM 646 C C . SER A 1 86 ? 16.271 -0.016 -20.931 1.00 96.38 86 SER A C 1
ATOM 648 O O . SER A 1 86 ? 16.407 -0.105 -19.711 1.00 96.38 86 SER A O 1
ATOM 650 N N . GLN A 1 87 ? 17.309 -0.060 -21.775 1.00 95.69 87 GLN A N 1
ATOM 651 C CA . GLN A 1 87 ? 18.702 -0.163 -21.340 1.00 95.69 87 GLN A CA 1
ATOM 652 C C . GLN A 1 87 ? 19.122 1.048 -20.495 1.00 95.69 87 GLN A C 1
ATOM 654 O O . GLN A 1 87 ? 19.718 0.866 -19.434 1.00 95.69 87 GLN A O 1
ATOM 659 N N . ALA A 1 88 ? 18.785 2.266 -20.931 1.00 96.88 88 ALA A N 1
ATOM 660 C CA . ALA A 1 88 ? 19.085 3.490 -20.187 1.00 96.88 88 ALA A CA 1
ATOM 661 C C . ALA A 1 88 ? 18.205 3.653 -18.933 1.00 96.88 88 ALA A C 1
ATOM 663 O O . ALA A 1 88 ? 18.675 4.124 -17.898 1.00 96.88 88 ALA A O 1
ATOM 664 N N . LEU A 1 89 ? 16.938 3.232 -18.991 1.00 96.75 89 LEU A N 1
ATOM 665 C CA . LEU A 1 89 ? 15.983 3.347 -17.885 1.00 96.75 89 LEU A CA 1
ATOM 666 C C . LEU A 1 89 ? 16.302 2.413 -16.710 1.00 96.75 89 LEU A C 1
ATOM 668 O O . LEU A 1 89 ? 16.181 2.809 -15.551 1.00 96.75 89 LEU A O 1
ATOM 672 N N . ALA A 1 90 ? 16.714 1.175 -16.987 1.00 96.50 90 ALA A N 1
ATOM 673 C CA . ALA A 1 90 ? 16.950 0.156 -15.966 1.00 96.50 90 ALA A CA 1
ATOM 674 C C . ALA A 1 90 ? 17.921 0.560 -14.831 1.00 96.50 90 ALA A C 1
ATOM 676 O O . ALA A 1 90 ? 17.613 0.258 -13.672 1.00 96.50 90 ALA A O 1
ATOM 677 N N . PRO A 1 91 ? 19.081 1.204 -15.085 1.00 96.75 91 PRO A N 1
ATOM 678 C CA . PRO A 1 91 ? 19.949 1.679 -14.009 1.00 96.75 91 PRO A CA 1
ATOM 679 C C . PRO A 1 91 ? 19.314 2.822 -13.207 1.00 96.75 91 PRO A C 1
ATOM 681 O O . PRO A 1 91 ? 19.388 2.796 -11.980 1.00 96.75 91 PRO A O 1
ATOM 684 N N . MET A 1 92 ? 18.629 3.770 -13.860 1.00 97.31 92 MET A N 1
ATOM 685 C CA . MET A 1 92 ? 17.933 4.867 -13.169 1.00 97.31 92 MET A CA 1
ATOM 686 C C . MET A 1 92 ? 16.847 4.334 -12.224 1.00 97.31 92 MET A C 1
ATOM 688 O O . MET A 1 92 ? 16.779 4.732 -11.063 1.00 97.31 92 MET A O 1
ATOM 692 N N . ALA A 1 93 ? 16.054 3.366 -12.690 1.00 95.94 93 ALA A N 1
ATOM 693 C CA . ALA A 1 93 ? 15.040 2.676 -11.895 1.00 95.94 93 ALA A CA 1
ATOM 694 C C . ALA A 1 93 ? 15.623 2.005 -10.641 1.00 95.94 93 ALA A C 1
ATOM 696 O O . ALA A 1 93 ? 15.080 2.154 -9.544 1.00 95.94 93 ALA A O 1
ATOM 697 N N . ARG A 1 94 ? 16.751 1.298 -10.793 1.00 94.50 94 ARG A N 1
ATOM 698 C CA . ARG A 1 94 ? 17.449 0.642 -9.678 1.00 94.50 94 ARG A CA 1
ATOM 699 C C . ARG A 1 94 ? 17.966 1.643 -8.651 1.00 94.50 94 ARG A C 1
ATOM 701 O O . ARG A 1 94 ? 17.767 1.418 -7.461 1.00 94.50 94 ARG A O 1
ATOM 708 N N . ILE A 1 95 ? 18.576 2.743 -9.099 1.00 96.88 95 ILE A N 1
ATOM 709 C CA . ILE A 1 95 ? 19.049 3.824 -8.216 1.00 96.88 95 ILE A CA 1
ATOM 710 C C . ILE A 1 95 ? 17.877 4.424 -7.432 1.00 96.88 95 ILE A C 1
ATOM 712 O O . ILE A 1 95 ? 17.981 4.626 -6.226 1.00 96.88 95 ILE A O 1
ATOM 716 N N . ALA A 1 96 ? 16.734 4.627 -8.088 1.00 95.44 96 ALA A N 1
ATOM 717 C CA . ALA A 1 96 ? 15.512 5.115 -7.454 1.00 95.44 96 ALA A CA 1
ATOM 718 C C . ALA A 1 96 ? 14.799 4.065 -6.566 1.00 95.44 96 ALA A C 1
ATOM 720 O O . ALA A 1 96 ? 13.742 4.348 -6.006 1.00 95.44 96 ALA A O 1
ATOM 721 N N . GLY A 1 97 ? 15.350 2.854 -6.419 1.00 93.38 97 GLY A N 1
ATOM 722 C CA . GLY A 1 97 ? 14.826 1.814 -5.529 1.00 93.38 97 GLY A CA 1
ATOM 723 C C . GLY A 1 97 ? 13.624 1.035 -6.074 1.00 93.38 97 GLY A C 1
ATOM 724 O O . GLY A 1 97 ? 12.961 0.324 -5.305 1.00 93.38 97 GLY A O 1
ATOM 725 N N . TYR A 1 98 ? 13.344 1.140 -7.376 1.00 95.12 98 TYR A N 1
ATOM 726 C CA . TYR A 1 98 ? 12.291 0.379 -8.042 1.00 95.12 98 TYR A CA 1
ATOM 727 C C . TYR A 1 98 ? 12.824 -0.977 -8.522 1.00 95.12 98 TYR A C 1
ATOM 729 O O . TYR A 1 98 ? 13.799 -1.028 -9.278 1.00 95.12 98 TYR A O 1
ATOM 737 N N . PRO A 1 99 ? 12.170 -2.096 -8.157 1.00 94.50 99 PRO A N 1
ATOM 738 C CA . PRO A 1 99 ? 12.389 -3.363 -8.836 1.00 94.50 99 PRO A CA 1
ATOM 739 C C . PRO A 1 99 ? 11.962 -3.216 -10.300 1.00 94.50 99 PRO A C 1
ATOM 741 O O . PRO A 1 99 ? 10.803 -2.886 -10.567 1.00 94.50 99 PRO A O 1
ATOM 744 N N . VAL A 1 100 ? 12.891 -3.452 -11.224 1.00 95.62 100 VAL A N 1
ATOM 745 C CA . VAL A 1 100 ? 12.658 -3.363 -12.670 1.00 95.62 100 VAL A CA 1
ATOM 746 C C . VAL A 1 100 ? 12.698 -4.751 -13.303 1.00 95.62 100 VAL A C 1
ATOM 748 O O . VAL A 1 100 ? 13.576 -5.552 -12.989 1.00 95.62 100 VAL A O 1
ATOM 751 N N . GLU A 1 101 ? 11.745 -5.028 -14.184 1.00 96.31 101 GLU A N 1
ATOM 752 C CA . GLU A 1 101 ? 11.635 -6.253 -14.976 1.00 96.31 101 GLU A CA 1
ATOM 753 C C . GLU A 1 101 ? 11.448 -5.856 -16.444 1.00 96.31 101 GLU A C 1
ATOM 755 O O . GLU A 1 101 ? 10.566 -5.053 -16.752 1.00 96.31 101 GLU A O 1
ATOM 760 N N . ILE A 1 102 ? 12.305 -6.362 -17.336 1.00 96.50 102 ILE A N 1
ATOM 761 C CA . ILE A 1 102 ? 12.221 -6.114 -18.782 1.00 96.50 102 ILE A CA 1
ATOM 762 C C . ILE A 1 102 ? 11.727 -7.394 -19.446 1.00 96.50 102 ILE A C 1
ATOM 764 O O . ILE A 1 102 ? 12.314 -8.454 -19.240 1.00 96.50 102 ILE A O 1
ATOM 768 N N . ILE A 1 103 ? 10.670 -7.279 -20.244 1.00 97.06 103 ILE A N 1
ATOM 769 C CA . ILE A 1 103 ? 10.050 -8.382 -20.977 1.00 97.06 103 ILE A CA 1
ATOM 770 C C . ILE A 1 103 ? 10.217 -8.104 -22.470 1.00 97.06 103 ILE A C 1
ATOM 772 O O . ILE A 1 103 ? 9.767 -7.068 -22.958 1.00 97.06 103 ILE A O 1
ATOM 776 N N . ASP A 1 104 ? 10.841 -9.024 -23.201 1.00 95.88 104 ASP A N 1
ATOM 777 C CA . ASP A 1 104 ? 10.954 -8.983 -24.661 1.00 95.88 104 ASP A CA 1
ATOM 778 C C . ASP A 1 104 ? 10.375 -10.283 -25.241 1.00 95.88 104 ASP A C 1
ATOM 780 O O . ASP A 1 104 ? 10.641 -11.346 -24.683 1.00 95.88 104 ASP A O 1
ATOM 784 N N . PRO A 1 105 ? 9.538 -10.224 -26.292 1.00 91.50 105 PRO A N 1
ATOM 785 C CA . PRO A 1 105 ? 8.941 -11.421 -26.877 1.00 91.50 105 PRO A CA 1
ATOM 786 C C . PRO A 1 105 ? 9.884 -12.206 -27.807 1.00 91.50 105 PRO A C 1
ATOM 788 O O . PRO A 1 105 ? 9.471 -13.261 -28.289 1.00 91.50 105 PRO A O 1
ATOM 791 N N . ARG A 1 106 ? 11.077 -11.681 -28.127 1.00 88.38 106 ARG A N 1
ATOM 792 C CA . ARG A 1 106 ? 12.057 -12.317 -29.024 1.00 88.38 106 ARG A CA 1
ATOM 793 C C . ARG A 1 106 ? 12.974 -13.294 -28.297 1.00 88.38 106 ARG A C 1
ATOM 795 O O . ARG A 1 106 ? 13.303 -13.039 -27.119 1.00 88.38 106 ARG A O 1
#

Foldseek 3Di:
DDPVQVVVLVVCQVVQFKWKWKAFPVPRDIHIDGVVDDDDFPVNVVQVVCSVVVDWDWDDTPNTIITINIDGRQDAAEAEDPDPVCVVVVVVCVVVVHHYDYDYPD

Nearest PDB structures (foldseek):
  2we8-assembly2_B-3  TM=7.111E-01  e=4.810E-05  Mycolicibacterium smegmatis MC2 155
  2we7-assembly1_A-3  TM=7.292E-01  e=1.250E-04  Mycolicibacterium smegmatis MC2 155
  5k0y-assembly1_t  TM=2.210E-01  e=2.916E+00  Oryctolagus cuniculus
  6mn4-assembly6_F  TM=2.018E-01  e=3.108E+00  Escherichia coli
  6mn3-assembly1_A  TM=2.314E-01  e=6.260E+00  Escherichia coli